Protein AF-A0A7S1WIG9-F1 (afdb_monomer_lite)

Organism: Alexandrium catenella (NCBI:txid2925)

Radius of gyration: 29.6 Å; chains: 1; bounding box: 28×65×87 Å

Structure (mmCIF, N/CA/C/O backbone):
data_AF-A0A7S1WIG9-F1
#
_entry.id   AF-A0A7S1WIG9-F1
#
loop_
_atom_site.group_PDB
_atom_site.id
_atom_site.type_symbol
_atom_site.label_atom_id
_atom_site.label_alt_id
_atom_site.label_comp_id
_atom_site.label_asym_id
_atom_site.label_entity_id
_atom_site.label_seq_id
_atom_site.pdbx_PDB_ins_code
_atom_site.Cartn_x
_atom_site.Cartn_y
_atom_site.Cartn_z
_atom_site.occupancy
_atom_site.B_iso_or_equiv
_atom_site.auth_seq_id
_atom_site.auth_comp_id
_atom_site.auth_asym_id
_atom_site.auth_atom_id
_atom_site.pdbx_PDB_model_num
ATOM 1 N N . MET A 1 1 ? -8.747 50.884 70.938 1.00 38.44 1 MET A N 1
ATOM 2 C CA . MET A 1 1 ? -7.354 51.081 71.404 1.00 38.44 1 MET A CA 1
ATOM 3 C C . MET A 1 1 ? -6.618 49.778 71.094 1.00 38.44 1 MET A C 1
ATOM 5 O O . MET A 1 1 ? -6.975 48.769 71.672 1.00 38.44 1 MET A O 1
ATOM 9 N N . ARG A 1 2 ? -5.999 49.638 69.913 1.00 43.69 2 ARG A N 1
ATOM 10 C CA . ARG A 1 2 ? -4.549 49.795 69.655 1.00 43.69 2 ARG A CA 1
ATOM 11 C C . ARG A 1 2 ? -3.643 49.144 70.715 1.00 43.69 2 ARG A C 1
ATOM 13 O O . ARG A 1 2 ? -3.430 49.751 71.754 1.00 43.69 2 ARG A O 1
ATOM 20 N N . ALA A 1 3 ? -3.081 47.986 70.370 1.00 38.50 3 ALA A N 1
ATOM 21 C CA . ALA A 1 3 ? -1.651 47.640 70.439 1.00 38.50 3 ALA A CA 1
ATOM 22 C C . ALA A 1 3 ? -1.498 46.283 69.705 1.00 38.50 3 ALA A C 1
ATOM 24 O O . ALA A 1 3 ? -2.158 45.324 70.084 1.00 38.50 3 ALA A O 1
ATOM 25 N N . SER A 1 4 ? -0.941 46.206 68.491 1.00 47.38 4 SER A N 1
ATOM 26 C CA . SER A 1 4 ? 0.490 46.314 68.133 1.00 47.38 4 SER A CA 1
ATOM 27 C C . SER A 1 4 ? 1.293 45.127 68.687 1.00 47.38 4 SER A C 1
ATOM 29 O O . SER A 1 4 ? 1.342 44.960 69.896 1.00 47.38 4 SER A O 1
ATOM 31 N N . SER A 1 5 ? 1.812 44.258 67.801 1.00 46.81 5 SER A N 1
ATOM 32 C CA . SER A 1 5 ? 3.263 44.102 67.507 1.00 46.81 5 SER A CA 1
ATOM 33 C C . SER A 1 5 ? 4.060 43.449 68.649 1.00 46.81 5 SER A C 1
ATOM 35 O O . SER A 1 5 ? 3.964 43.889 69.779 1.00 46.81 5 SER A O 1
ATOM 37 N N . SER A 1 6 ? 4.922 42.447 68.484 1.00 48.50 6 SER A N 1
ATOM 38 C CA . SER A 1 6 ? 5.688 41.935 67.343 1.00 48.50 6 SER A CA 1
ATOM 39 C C . SER A 1 6 ? 6.374 40.617 67.761 1.00 48.50 6 SER A C 1
ATOM 41 O O . SER A 1 6 ? 6.463 40.350 68.952 1.00 48.50 6 SER A O 1
ATOM 43 N N . CYS A 1 7 ? 6.867 39.869 66.759 1.00 42.59 7 CYS A N 1
ATOM 44 C CA . CYS A 1 7 ? 8.117 39.076 66.669 1.00 42.59 7 CYS A CA 1
ATOM 45 C C . CYS A 1 7 ? 8.669 38.397 67.951 1.00 42.59 7 CYS A C 1
ATOM 47 O O . CYS A 1 7 ? 8.817 39.022 68.986 1.00 42.59 7 CYS A O 1
ATOM 49 N N . VAL A 1 8 ? 9.133 37.145 67.934 1.00 48.31 8 VAL A N 1
ATOM 50 C CA . VAL A 1 8 ? 10.335 36.689 67.213 1.00 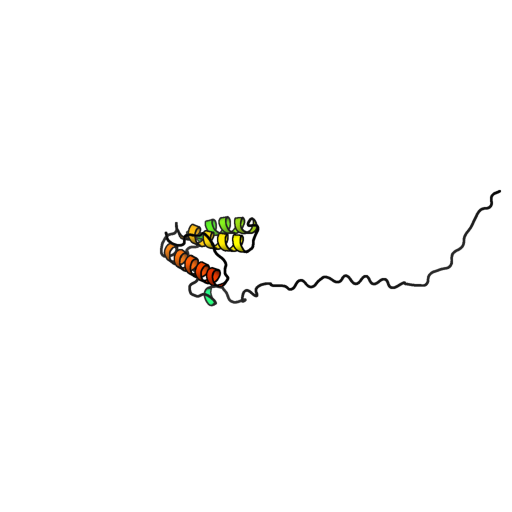48.31 8 VAL A CA 1
ATOM 51 C C . VAL A 1 8 ? 10.318 35.157 67.058 1.00 48.31 8 VAL A C 1
ATOM 53 O O . VAL A 1 8 ? 9.890 34.426 67.943 1.00 48.31 8 VAL A O 1
ATOM 56 N N . ALA A 1 9 ? 10.820 34.740 65.895 1.00 47.28 9 ALA A N 1
ATOM 57 C CA . ALA A 1 9 ? 11.281 33.432 65.436 1.00 47.28 9 ALA A CA 1
ATOM 58 C C . ALA A 1 9 ? 11.422 32.275 66.448 1.00 47.28 9 ALA A C 1
ATOM 60 O O . ALA A 1 9 ? 12.193 32.348 67.402 1.00 47.28 9 ALA A O 1
ATOM 61 N N . ALA A 1 10 ? 10.835 31.132 66.085 1.00 46.00 10 ALA A N 1
ATOM 62 C CA . ALA A 1 10 ? 11.351 29.819 66.448 1.00 46.00 10 ALA A CA 1
ATOM 63 C C . ALA A 1 10 ? 11.725 29.079 65.160 1.00 46.00 10 ALA A C 1
ATOM 65 O O . ALA A 1 10 ? 10.928 28.943 64.231 1.00 46.00 10 ALA A O 1
ATOM 66 N N . ALA A 1 11 ? 12.996 28.703 65.106 1.00 48.06 11 ALA A N 1
ATOM 67 C CA . ALA A 1 11 ? 13.648 28.056 63.994 1.00 48.06 11 ALA A CA 1
ATOM 68 C C . ALA A 1 11 ? 13.037 26.688 63.669 1.00 48.06 11 ALA A C 1
ATOM 70 O O . ALA A 1 11 ? 12.519 25.994 64.539 1.00 48.06 11 ALA A O 1
ATOM 71 N N . ALA A 1 12 ? 13.158 26.357 62.383 1.00 50.75 12 ALA A N 1
ATOM 72 C CA . ALA A 1 12 ? 13.256 25.035 61.785 1.00 50.75 12 ALA A CA 1
ATOM 73 C C . ALA A 1 12 ? 13.069 23.841 62.727 1.00 50.75 12 ALA A C 1
ATOM 75 O O . ALA A 1 12 ? 13.866 23.641 63.633 1.00 50.75 12 ALA A O 1
ATOM 76 N N . LEU A 1 13 ? 12.100 22.993 62.393 1.00 51.38 13 LEU A N 1
ATOM 77 C CA . LEU A 1 13 ? 12.234 21.540 62.295 1.00 51.38 13 LEU A CA 1
ATOM 78 C C . LEU A 1 13 ? 10.847 21.011 61.950 1.00 51.38 13 LEU A C 1
ATOM 80 O O . LEU A 1 13 ? 9.920 21.160 62.733 1.00 51.38 13 LEU A O 1
ATOM 84 N N . LEU A 1 14 ? 10.722 20.451 60.751 1.00 52.34 14 LEU A N 1
ATOM 85 C CA . LEU A 1 14 ? 9.949 19.254 60.410 1.00 52.34 14 LEU A CA 1
ATOM 86 C C . LEU A 1 14 ? 9.724 19.296 58.905 1.00 52.34 14 LEU A C 1
ATOM 88 O O . LEU A 1 14 ? 8.756 19.844 58.382 1.00 52.34 14 LEU A O 1
ATOM 92 N N . TRP A 1 15 ? 10.702 18.716 58.219 1.00 46.81 15 TRP A N 1
ATOM 93 C CA . TRP A 1 15 ? 10.552 18.180 56.882 1.00 46.81 15 TRP A CA 1
ATOM 94 C C . TRP A 1 15 ? 9.361 17.213 56.886 1.00 46.81 15 TRP A C 1
ATOM 96 O O . TRP A 1 15 ? 9.493 16.034 57.206 1.00 46.81 15 TRP A O 1
ATOM 106 N N . GLY A 1 16 ? 8.178 17.738 56.580 1.00 44.69 16 GLY A N 1
ATOM 107 C CA . GLY A 1 16 ? 6.997 16.954 56.262 1.00 44.69 16 GLY A CA 1
ATOM 108 C C . GLY A 1 16 ? 7.165 16.390 54.863 1.00 44.69 16 GLY A C 1
A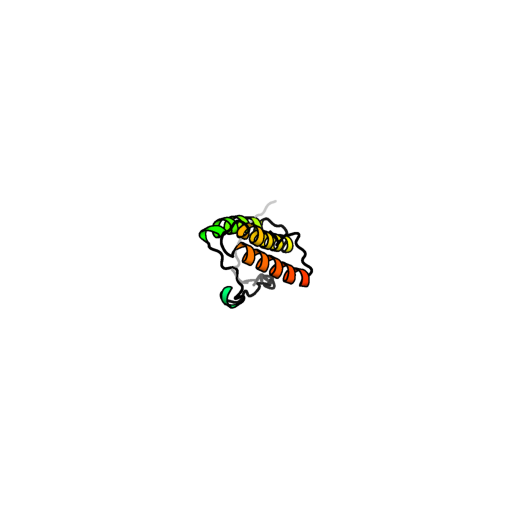TOM 109 O O . GLY A 1 16 ? 6.921 17.078 53.875 1.00 44.69 16 GLY A O 1
ATOM 110 N N . LEU A 1 17 ? 7.635 15.148 54.809 1.00 55.72 17 LEU A N 1
ATOM 111 C CA . LEU A 1 17 ? 7.720 14.302 53.629 1.00 55.72 17 LEU A CA 1
ATOM 112 C C . LEU A 1 17 ? 6.361 14.227 52.913 1.00 55.72 17 LEU A C 1
ATOM 114 O O . LEU A 1 17 ? 5.519 13.396 53.233 1.00 55.72 17 LEU A O 1
ATOM 118 N N . GLY A 1 18 ? 6.154 15.092 51.926 1.00 45.28 18 GLY A N 1
ATOM 119 C CA . GLY A 1 18 ? 5.060 15.003 50.965 1.00 45.28 18 GLY A CA 1
ATOM 120 C C . GLY A 1 18 ? 5.580 14.485 49.632 1.00 45.28 18 GLY A C 1
ATOM 121 O O . GLY A 1 18 ? 5.595 15.223 48.652 1.00 45.28 18 GLY A O 1
ATOM 122 N N . ALA A 1 19 ? 6.064 13.242 49.606 1.00 52.06 19 ALA A N 1
ATOM 123 C CA . ALA A 1 19 ? 6.422 12.550 48.374 1.00 52.06 19 ALA A CA 1
ATOM 124 C C . ALA A 1 19 ? 5.152 12.346 47.530 1.00 52.06 19 ALA A C 1
ATOM 126 O O . ALA A 1 19 ? 4.390 11.407 47.754 1.00 52.06 19 ALA A O 1
ATOM 127 N N . GLN A 1 20 ? 4.893 13.242 46.575 1.00 58.47 20 GLN A N 1
ATOM 128 C CA . GLN A 1 20 ? 3.863 13.011 45.569 1.00 58.47 20 GLN A CA 1
ATOM 129 C C . GLN A 1 20 ? 4.391 11.982 44.572 1.00 58.47 20 GLN A C 1
ATOM 131 O O . GLN A 1 20 ? 5.140 12.293 43.649 1.00 58.47 20 GLN A O 1
ATOM 136 N N . VAL A 1 21 ? 4.024 10.725 44.812 1.00 59.94 21 VAL A N 1
ATOM 137 C CA . VAL A 1 21 ? 4.230 9.606 43.897 1.00 59.94 21 VAL A CA 1
ATOM 138 C C . VAL A 1 21 ? 3.386 9.870 42.649 1.00 59.94 21 VAL A C 1
ATOM 140 O O . VAL A 1 21 ? 2.182 9.625 42.631 1.00 59.94 21 VAL A O 1
ATOM 143 N N . GLN A 1 22 ? 4.006 10.397 41.596 1.00 57.59 22 GLN A N 1
ATOM 144 C CA . GLN A 1 22 ? 3.408 10.422 40.265 1.00 57.59 22 GLN A CA 1
ATOM 145 C C . GLN A 1 22 ? 3.360 8.982 39.742 1.00 57.59 22 GLN A C 1
ATOM 147 O O . GLN A 1 22 ? 4.335 8.464 39.199 1.00 57.59 22 GLN A O 1
ATOM 152 N N . GLN A 1 23 ? 2.219 8.316 39.926 1.00 52.53 23 GLN A N 1
ATOM 153 C CA . GLN A 1 23 ? 1.893 7.082 39.216 1.00 52.53 23 GLN A CA 1
ATOM 154 C C . GLN A 1 23 ? 1.692 7.425 37.738 1.00 52.53 23 GLN A C 1
ATOM 156 O O . GLN A 1 23 ? 0.589 7.728 37.287 1.00 52.53 23 GLN A O 1
ATOM 161 N N . ALA A 1 24 ? 2.785 7.394 36.976 1.00 54.56 24 ALA A N 1
ATOM 162 C CA . ALA A 1 24 ? 2.715 7.265 35.534 1.00 54.56 24 ALA A CA 1
ATOM 163 C C . ALA A 1 24 ? 2.015 5.934 35.244 1.00 54.56 24 ALA A C 1
ATOM 165 O O . ALA A 1 24 ? 2.572 4.860 35.477 1.00 54.56 24 ALA A O 1
ATOM 166 N N . ALA A 1 25 ? 0.759 6.012 34.806 1.00 48.69 25 ALA A N 1
ATOM 167 C CA . ALA A 1 25 ? 0.030 4.869 34.296 1.00 48.69 25 ALA A CA 1
ATOM 168 C C . ALA A 1 25 ? 0.886 4.212 33.208 1.00 48.69 25 ALA A C 1
ATOM 170 O O . ALA A 1 25 ? 1.124 4.800 32.151 1.00 48.69 25 ALA A O 1
ATOM 171 N N . ALA A 1 26 ? 1.382 3.010 33.497 1.00 56.06 26 ALA A N 1
ATOM 172 C CA . ALA A 1 26 ? 2.001 2.150 32.511 1.00 56.06 26 ALA A CA 1
ATOM 173 C C . ALA A 1 26 ? 0.936 1.845 31.454 1.00 56.06 26 ALA A C 1
ATOM 175 O O . ALA A 1 26 ? 0.057 1.009 31.655 1.00 56.06 26 ALA A O 1
ATOM 176 N N . GLN A 1 27 ? 0.971 2.583 30.347 1.00 61.66 27 GLN A N 1
ATOM 177 C CA . GLN A 1 27 ? 0.212 2.225 29.163 1.00 61.66 27 GLN A CA 1
ATOM 178 C C . GLN A 1 27 ? 0.719 0.844 28.727 1.00 61.66 27 GLN A C 1
ATOM 180 O O . GLN A 1 27 ? 1.932 0.697 28.543 1.00 61.66 27 GLN A O 1
ATOM 185 N N . PRO A 1 28 ? -0.144 -0.180 28.582 1.00 46.97 28 PRO A N 1
ATOM 186 C CA . PRO A 1 28 ? 0.272 -1.427 27.968 1.00 46.97 28 PRO A CA 1
ATOM 187 C C . PRO A 1 28 ? 0.690 -1.088 26.542 1.00 46.97 28 PRO A C 1
ATOM 189 O O . PRO A 1 28 ? -0.137 -0.777 25.684 1.00 46.97 28 PRO A O 1
ATOM 192 N N . ALA A 1 29 ? 2.001 -1.072 26.323 1.00 51.75 29 ALA A N 1
ATOM 193 C CA . ALA A 1 29 ? 2.599 -0.893 25.022 1.00 51.75 29 ALA A CA 1
ATOM 194 C C . ALA A 1 29 ? 2.222 -2.107 24.173 1.00 51.75 29 ALA A C 1
ATOM 196 O O . ALA A 1 29 ? 2.968 -3.075 24.069 1.00 51.75 29 ALA A O 1
ATOM 197 N N . LEU A 1 30 ? 1.067 -2.035 23.517 1.00 49.03 30 LEU A N 1
ATOM 198 C CA . LEU A 1 30 ? 0.804 -2.759 22.280 1.00 49.03 30 LEU A CA 1
ATOM 199 C C . LEU A 1 30 ? 1.660 -2.117 21.177 1.00 49.03 30 LEU A C 1
ATOM 201 O O . LEU A 1 30 ? 1.154 -1.628 20.172 1.00 49.03 30 LEU A O 1
ATOM 205 N N . ALA A 1 31 ? 2.973 -2.042 21.398 1.00 46.91 31 ALA A N 1
ATOM 206 C CA . ALA A 1 31 ? 3.916 -1.845 20.325 1.00 46.91 31 ALA A CA 1
ATOM 207 C C . ALA A 1 31 ? 4.000 -3.215 19.649 1.00 46.91 31 ALA A C 1
ATOM 209 O O . ALA A 1 31 ? 4.495 -4.151 20.284 1.00 46.91 31 ALA A O 1
ATOM 210 N N . PRO A 1 32 ? 3.482 -3.392 18.421 1.00 48.72 32 PRO A N 1
ATOM 211 C CA . PRO A 1 32 ? 3.767 -4.609 17.690 1.00 48.72 32 PRO A CA 1
ATOM 212 C C . PRO A 1 32 ? 5.288 -4.708 17.624 1.00 48.72 32 PRO A C 1
ATOM 214 O O . PRO A 1 32 ? 5.955 -3.817 17.093 1.00 48.72 32 PRO A O 1
ATOM 217 N N . THR A 1 33 ? 5.846 -5.755 18.223 1.00 47.56 33 THR A N 1
ATOM 218 C CA . THR A 1 33 ? 7.230 -6.170 18.029 1.00 47.56 33 THR A CA 1
ATOM 219 C C . THR A 1 33 ? 7.358 -6.583 16.569 1.00 47.56 33 THR A C 1
ATOM 221 O O . THR A 1 33 ? 7.335 -7.760 16.224 1.00 47.56 33 THR A O 1
ATOM 224 N N . LEU A 1 34 ? 7.437 -5.590 15.680 1.00 52.69 34 LEU A N 1
ATOM 225 C CA . LEU A 1 34 ? 7.906 -5.774 14.320 1.00 52.69 34 LEU A CA 1
ATOM 226 C C . LEU A 1 34 ? 9.285 -6.411 14.462 1.00 52.69 34 LEU A C 1
ATOM 228 O O . LEU A 1 34 ? 10.218 -5.798 14.984 1.00 52.69 34 LEU A O 1
ATOM 232 N N . SER A 1 35 ? 9.348 -7.697 14.120 1.00 50.78 35 SER A N 1
ATOM 233 C CA . SER A 1 35 ? 10.554 -8.511 14.181 1.00 50.78 35 SER A CA 1
ATOM 234 C C . SER A 1 35 ? 11.728 -7.722 13.604 1.00 50.78 35 SER A C 1
ATOM 236 O O . SER A 1 35 ? 11.614 -7.128 12.537 1.00 50.78 35 SER A O 1
ATOM 238 N N . ARG A 1 36 ? 12.868 -7.713 14.306 1.00 58.50 36 ARG A N 1
ATOM 239 C CA . ARG A 1 36 ? 14.109 -7.045 13.867 1.00 58.50 36 ARG A CA 1
ATOM 240 C C . ARG A 1 36 ? 14.662 -7.591 12.542 1.00 58.50 36 ARG A C 1
ATOM 242 O O . ARG A 1 36 ? 15.637 -7.044 12.034 1.00 58.50 36 ARG A O 1
ATOM 249 N N . GLN A 1 37 ? 14.105 -8.687 12.023 1.00 64.38 37 GLN A N 1
ATOM 250 C CA . GLN A 1 37 ? 14.465 -9.206 10.711 1.00 64.38 37 GLN A CA 1
ATOM 251 C C . GLN A 1 37 ? 13.952 -8.281 9.604 1.00 64.38 37 GLN A C 1
ATOM 253 O O . GLN A 1 37 ? 12.817 -7.807 9.675 1.00 64.38 37 GLN A O 1
ATOM 258 N N . PRO A 1 38 ? 14.769 -8.033 8.569 1.00 61.03 38 PRO A N 1
ATOM 259 C CA . PRO A 1 38 ? 14.332 -7.232 7.444 1.00 61.03 38 PRO A CA 1
ATOM 260 C C . PRO A 1 38 ? 13.180 -7.951 6.721 1.00 61.03 38 PRO A C 1
ATOM 262 O O . PRO A 1 38 ? 13.077 -9.183 6.721 1.00 61.03 38 PRO A O 1
ATOM 265 N N . LEU A 1 39 ? 12.246 -7.158 6.195 1.00 62.00 39 LEU A N 1
ATOM 266 C CA . LEU A 1 39 ? 10.940 -7.620 5.712 1.00 62.00 39 LEU A CA 1
ATOM 267 C C . LEU A 1 39 ? 11.046 -8.681 4.605 1.00 62.00 39 LEU A C 1
ATOM 269 O O . LEU A 1 39 ? 10.213 -9.579 4.555 1.00 62.00 39 LEU A O 1
ATOM 273 N N . ASP A 1 40 ? 12.096 -8.623 3.788 1.00 61.19 40 ASP A N 1
ATOM 274 C CA . ASP A 1 40 ? 12.438 -9.585 2.733 1.00 61.19 40 ASP A CA 1
ATOM 275 C C . ASP A 1 40 ? 12.782 -10.985 3.268 1.00 61.19 40 ASP A C 1
ATOM 277 O O . ASP A 1 40 ? 12.620 -11.978 2.563 1.00 61.19 40 ASP A O 1
ATOM 281 N N . LYS A 1 41 ? 13.234 -11.097 4.523 1.00 66.50 41 LYS A N 1
ATOM 282 C CA . LYS A 1 41 ? 13.492 -12.393 5.172 1.00 66.50 41 LYS A CA 1
ATOM 283 C C . LYS A 1 41 ? 12.238 -13.006 5.773 1.00 66.50 41 LYS A C 1
ATOM 285 O O . LYS A 1 41 ? 12.123 -14.227 5.808 1.00 66.50 41 LYS A O 1
ATOM 290 N N . VAL A 1 42 ? 11.325 -12.166 6.257 1.00 65.81 42 VAL A N 1
ATOM 291 C CA . VAL A 1 42 ? 10.072 -12.610 6.885 1.00 65.81 42 VAL A CA 1
ATOM 292 C C . VAL A 1 42 ? 9.017 -12.920 5.825 1.00 65.81 42 VAL A C 1
ATOM 294 O O . VAL A 1 42 ? 8.272 -13.887 5.963 1.00 65.81 42 VAL A O 1
ATOM 297 N N . TYR A 1 43 ? 8.983 -12.135 4.748 1.00 67.88 43 TYR A N 1
ATOM 298 C CA . TYR A 1 43 ? 8.075 -12.327 3.625 1.00 67.88 43 TYR A CA 1
ATOM 299 C C . TYR A 1 43 ? 8.890 -12.292 2.324 1.00 67.88 43 TYR A C 1
ATOM 301 O O . TYR A 1 43 ? 9.050 -11.228 1.728 1.00 67.88 43 TYR A O 1
ATOM 309 N N . PRO A 1 44 ? 9.431 -13.439 1.876 1.00 62.62 44 PRO A N 1
ATOM 310 C CA . PRO A 1 44 ? 10.261 -13.514 0.669 1.00 62.62 44 PRO A CA 1
ATOM 311 C C . PRO A 1 44 ? 9.500 -13.140 -0.610 1.00 62.62 44 PRO A C 1
ATOM 313 O O . PRO A 1 44 ? 10.115 -12.790 -1.611 1.00 62.62 44 PRO A O 1
ATOM 316 N N . ASP A 1 45 ? 8.167 -13.134 -0.554 1.00 63.12 45 ASP A N 1
ATOM 317 C CA . ASP A 1 45 ? 7.294 -12.640 -1.619 1.00 63.12 45 ASP A CA 1
ATOM 318 C C . ASP A 1 45 ? 7.138 -11.105 -1.606 1.00 63.12 45 ASP A C 1
ATOM 320 O O . ASP A 1 45 ? 6.233 -10.569 -2.254 1.00 63.12 45 ASP A O 1
ATOM 324 N N . PHE A 1 46 ? 7.982 -10.378 -0.854 1.00 66.00 46 PHE A N 1
ATOM 325 C CA . PHE A 1 46 ? 7.949 -8.918 -0.819 1.00 66.00 46 PHE A CA 1
ATOM 326 C C . PHE A 1 46 ? 8.079 -8.353 -2.230 1.00 66.00 46 PHE A C 1
ATOM 328 O O . PHE A 1 46 ? 8.935 -8.739 -3.024 1.00 66.00 46 PHE A O 1
ATOM 335 N N . VAL A 1 47 ? 7.213 -7.395 -2.530 1.00 66.38 47 VAL A N 1
ATOM 336 C CA . VAL A 1 47 ? 7.157 -6.746 -3.833 1.00 66.38 47 VAL A CA 1
ATOM 337 C C . VAL A 1 47 ? 8.460 -5.981 -4.077 1.00 66.38 47 VAL A C 1
ATOM 339 O O . VAL A 1 47 ? 8.697 -4.926 -3.491 1.00 66.38 47 VAL A O 1
ATOM 342 N N . HIS A 1 48 ? 9.319 -6.519 -4.941 1.00 73.69 48 HIS A N 1
ATOM 343 C CA . HIS A 1 48 ? 10.515 -5.839 -5.429 1.00 73.69 48 HIS A CA 1
ATOM 344 C C . HIS A 1 48 ? 10.164 -5.039 -6.685 1.00 73.69 48 HIS A C 1
ATOM 346 O O . HIS A 1 48 ? 10.253 -5.537 -7.805 1.00 73.69 48 HIS A O 1
ATOM 352 N N . CYS A 1 49 ? 9.720 -3.801 -6.478 1.00 82.75 49 CYS A N 1
ATOM 353 C CA . CYS A 1 49 ? 9.546 -2.823 -7.548 1.00 82.75 49 CYS A CA 1
ATOM 354 C C . CYS A 1 49 ? 10.782 -1.936 -7.677 1.00 82.75 49 CYS A C 1
ATOM 356 O O . CYS A 1 49 ? 11.484 -1.699 -6.692 1.00 82.75 49 CYS A O 1
ATOM 358 N N . ASP A 1 50 ? 11.013 -1.402 -8.878 1.00 87.94 50 ASP A N 1
ATOM 359 C CA . ASP A 1 50 ? 12.034 -0.380 -9.088 1.00 87.94 50 ASP A CA 1
ATOM 360 C C . ASP A 1 50 ? 11.688 0.874 -8.251 1.00 87.94 50 ASP A C 1
ATOM 362 O O . ASP A 1 50 ? 10.591 1.443 -8.394 1.00 87.94 50 ASP A O 1
ATOM 366 N N . PRO A 1 51 ? 12.574 1.315 -7.340 1.00 86.06 51 PRO A N 1
ATOM 367 C CA . PRO A 1 51 ? 12.332 2.513 -6.547 1.00 86.06 51 PRO A CA 1
ATOM 368 C C . PRO A 1 51 ? 12.219 3.774 -7.411 1.00 86.06 51 PRO A C 1
ATOM 370 O O . PRO A 1 51 ? 11.474 4.677 -7.031 1.00 86.06 51 PRO A O 1
ATOM 373 N N . ALA A 1 52 ? 12.870 3.837 -8.580 1.00 89.19 52 ALA A N 1
ATOM 374 C CA . ALA A 1 52 ? 12.767 4.987 -9.479 1.00 89.19 52 ALA A CA 1
ATOM 375 C C . ALA A 1 52 ? 11.326 5.219 -9.971 1.00 89.19 52 ALA A C 1
ATOM 377 O O . ALA A 1 52 ? 10.923 6.360 -10.190 1.00 89.19 52 ALA A O 1
ATOM 378 N N . GLU A 1 53 ? 10.532 4.151 -10.087 1.00 88.50 53 GLU A N 1
ATOM 379 C CA . GLU A 1 53 ? 9.135 4.221 -10.526 1.00 88.50 53 GLU A CA 1
ATOM 380 C C . GLU A 1 53 ? 8.162 4.405 -9.352 1.00 88.50 53 GLU A C 1
ATOM 382 O O . GLU A 1 53 ? 7.147 5.091 -9.476 1.00 88.50 53 GLU A O 1
ATOM 387 N N . THR A 1 54 ? 8.463 3.822 -8.188 1.00 91.06 54 THR A N 1
ATOM 388 C CA . THR A 1 54 ? 7.479 3.694 -7.099 1.00 91.06 54 THR A CA 1
ATOM 389 C C . THR A 1 54 ? 7.720 4.599 -5.895 1.00 91.06 54 THR A C 1
ATOM 391 O O . THR A 1 54 ? 6.753 5.016 -5.247 1.00 91.06 54 THR A O 1
ATOM 394 N N . GLN A 1 55 ? 8.971 4.957 -5.586 1.00 92.44 55 GLN A N 1
ATOM 395 C CA . GLN A 1 55 ? 9.334 5.618 -4.326 1.00 92.44 55 GLN A CA 1
ATOM 396 C C . GLN A 1 55 ? 8.595 6.944 -4.132 1.00 92.44 55 GLN A C 1
ATOM 398 O O . GLN A 1 55 ? 8.060 7.208 -3.055 1.00 92.44 55 GLN A O 1
ATOM 403 N N . GLY A 1 56 ? 8.517 7.768 -5.181 1.00 93.75 56 GLY A N 1
ATOM 404 C CA . GLY A 1 56 ? 7.827 9.055 -5.119 1.00 93.75 56 GLY A CA 1
ATOM 405 C C . GLY A 1 56 ? 6.322 8.913 -4.877 1.00 93.75 56 GLY A C 1
ATOM 406 O O . GLY A 1 56 ? 5.745 9.697 -4.123 1.00 93.75 56 GLY A O 1
ATOM 407 N N . CYS A 1 57 ? 5.682 7.907 -5.481 1.00 94.69 57 CYS A N 1
ATOM 408 C CA . CYS A 1 57 ? 4.265 7.633 -5.251 1.00 94.69 57 CYS A CA 1
ATOM 409 C C . CYS A 1 57 ? 4.023 7.161 -3.816 1.00 94.69 57 CYS A C 1
ATOM 411 O O . CYS A 1 57 ? 3.191 7.742 -3.117 1.00 94.69 57 CYS A O 1
ATOM 413 N N . PHE A 1 58 ? 4.796 6.173 -3.351 1.00 94.12 58 PHE A N 1
ATOM 414 C CA . PHE A 1 58 ? 4.663 5.657 -1.992 1.00 94.12 58 PHE A CA 1
ATOM 415 C C . PHE A 1 58 ? 4.909 6.738 -0.946 1.00 94.12 58 PHE A C 1
ATOM 417 O O . PHE A 1 58 ? 4.102 6.855 -0.034 1.00 94.12 58 PHE A O 1
ATOM 424 N N . ALA A 1 59 ? 5.942 7.571 -1.099 1.00 94.25 59 ALA A N 1
ATOM 425 C CA . ALA A 1 59 ? 6.231 8.654 -0.160 1.00 94.25 59 ALA A CA 1
ATOM 426 C C . ALA A 1 59 ? 5.063 9.646 -0.021 1.00 94.25 59 ALA A C 1
ATOM 428 O O . ALA A 1 59 ? 4.700 10.030 1.089 1.00 94.25 59 ALA A O 1
ATOM 429 N N . ARG A 1 60 ? 4.431 10.034 -1.138 1.00 94.62 60 ARG A N 1
ATOM 430 C CA . ARG A 1 60 ? 3.250 10.913 -1.105 1.00 94.62 60 ARG A CA 1
ATOM 431 C C . ARG A 1 60 ? 2.041 10.218 -0.491 1.00 94.62 60 ARG A C 1
ATOM 433 O O . ARG A 1 60 ? 1.315 10.824 0.289 1.00 94.62 60 ARG A O 1
ATOM 440 N N . CYS A 1 61 ? 1.823 8.953 -0.835 1.00 94.75 61 CYS A N 1
ATOM 441 C CA . CYS A 1 61 ? 0.666 8.220 -0.347 1.00 94.75 61 CYS A CA 1
ATOM 442 C C . CYS A 1 61 ? 0.763 7.958 1.163 1.00 94.75 61 CYS A C 1
ATOM 444 O O . CYS A 1 61 ? -0.187 8.229 1.895 1.00 94.75 61 CYS A O 1
ATOM 446 N N . THR A 1 62 ? 1.928 7.533 1.660 1.00 92.56 62 THR A N 1
ATOM 447 C CA . THR A 1 62 ? 2.145 7.282 3.092 1.00 92.56 62 THR A CA 1
ATOM 448 C C . THR A 1 62 ? 2.076 8.554 3.928 1.00 92.56 62 THR A C 1
ATOM 450 O O . THR A 1 62 ? 1.592 8.493 5.056 1.00 92.56 62 THR A O 1
ATOM 453 N N . ALA A 1 63 ? 2.451 9.714 3.378 1.00 95.19 63 ALA A N 1
ATOM 454 C CA . ALA A 1 63 ? 2.286 11.002 4.053 1.00 95.19 63 ALA A CA 1
ATOM 455 C C . ALA A 1 63 ? 0.815 11.332 4.383 1.00 95.19 63 ALA A C 1
ATOM 457 O O . ALA A 1 63 ? 0.560 11.999 5.380 1.00 95.19 63 ALA A O 1
ATOM 458 N N . SER A 1 64 ? -0.146 10.817 3.605 1.00 91.06 64 SER A N 1
ATOM 459 C CA . SER A 1 64 ? -1.591 11.015 3.834 1.00 91.06 64 SER A CA 1
ATOM 460 C C . SER A 1 64 ? -2.227 9.995 4.793 1.00 91.06 64 SER A C 1
ATOM 462 O O . SER A 1 64 ? -3.373 10.139 5.220 1.00 91.06 64 SER A O 1
ATOM 464 N N . VAL A 1 65 ? -1.502 8.936 5.162 1.00 91.69 65 VAL A N 1
ATOM 465 C CA . VAL A 1 65 ? -2.024 7.873 6.038 1.00 91.69 65 VAL A CA 1
ATOM 466 C C . VAL A 1 65 ? -2.310 8.376 7.459 1.00 91.69 65 VAL A C 1
ATOM 468 O O . VAL A 1 65 ? -3.371 8.035 7.985 1.00 91.69 65 VAL A O 1
ATOM 471 N N . PRO A 1 66 ? -1.459 9.205 8.099 1.00 94.19 66 PRO A N 1
ATOM 472 C CA . PRO A 1 66 ? -1.747 9.758 9.423 1.00 94.19 66 PRO A CA 1
ATOM 473 C C . PRO A 1 66 ? -3.046 10.571 9.500 1.00 94.19 66 PRO A C 1
ATOM 475 O O . PRO A 1 66 ? -3.649 10.634 10.571 1.00 94.19 66 PRO A O 1
ATOM 478 N N . GLU A 1 67 ? -3.508 11.136 8.380 1.00 94.62 67 GLU A N 1
ATOM 479 C CA . GLU A 1 67 ? -4.745 11.929 8.298 1.00 94.62 67 GLU A CA 1
ATOM 480 C C . GLU A 1 67 ? -6.010 11.079 8.511 1.00 94.62 67 GLU A C 1
ATOM 482 O O . GLU A 1 67 ? -7.086 11.597 8.819 1.00 94.62 67 GLU A O 1
ATOM 487 N N . GLN A 1 68 ? -5.899 9.753 8.394 1.00 95.62 68 GLN A N 1
ATOM 488 C CA . GLN A 1 68 ? -7.016 8.844 8.607 1.00 95.62 68 GLN A CA 1
ATOM 489 C C . GLN A 1 68 ? -7.354 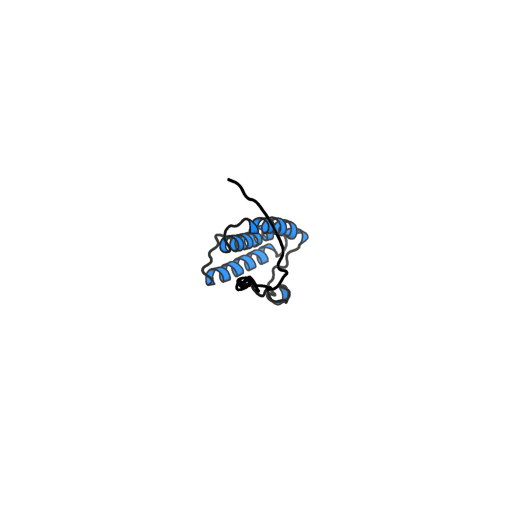8.712 10.101 1.00 95.62 68 GLN A C 1
ATOM 491 O O . GLN A 1 68 ? -6.497 8.422 10.946 1.00 95.62 68 GLN A O 1
ATOM 496 N N . LYS A 1 69 ? -8.646 8.873 10.419 1.00 93.56 69 LYS A N 1
ATOM 497 C CA . LYS A 1 69 ? -9.173 8.951 11.796 1.00 93.56 69 LYS A CA 1
ATOM 498 C C . LYS A 1 69 ? -9.109 7.637 12.576 1.00 93.56 69 LYS A C 1
ATOM 500 O O . LYS A 1 69 ? -9.100 7.660 13.801 1.00 93.56 69 LYS A O 1
ATOM 505 N N . THR A 1 70 ? -9.096 6.495 11.891 1.00 94.12 70 THR A N 1
ATOM 506 C CA . THR A 1 70 ? -9.153 5.170 12.527 1.00 94.12 70 THR A CA 1
ATOM 507 C C . THR A 1 70 ? -8.016 4.279 12.045 1.00 94.12 70 THR A C 1
ATOM 509 O O . THR A 1 70 ? -7.549 4.412 10.914 1.00 94.12 70 THR A O 1
ATOM 512 N N . ALA A 1 71 ? -7.586 3.332 12.885 1.00 90.88 71 ALA A N 1
ATOM 513 C CA . ALA A 1 71 ? -6.571 2.344 12.510 1.00 90.88 71 ALA A CA 1
ATOM 514 C C . ALA A 1 71 ? -6.990 1.547 11.263 1.00 90.88 71 ALA A C 1
ATOM 516 O O . ALA A 1 71 ? -6.197 1.373 10.341 1.00 90.88 71 ALA A O 1
ATOM 517 N N . ARG A 1 72 ? -8.272 1.169 11.185 1.00 91.38 72 ARG A N 1
ATOM 518 C CA . ARG A 1 72 ? -8.865 0.540 10.001 1.00 91.38 72 ARG A CA 1
ATOM 519 C C . ARG A 1 72 ? -8.695 1.398 8.746 1.00 91.38 72 ARG A C 1
ATOM 521 O O . ARG A 1 72 ? -8.225 0.893 7.733 1.00 91.38 72 ARG A O 1
ATOM 528 N N . ALA A 1 73 ? -9.032 2.686 8.808 1.00 92.25 73 ALA A N 1
ATOM 529 C CA . ALA A 1 73 ? -8.893 3.582 7.661 1.00 92.25 73 ALA A CA 1
ATOM 530 C C . ALA A 1 73 ? -7.425 3.755 7.235 1.00 92.25 73 ALA A C 1
ATOM 532 O O . ALA A 1 73 ? -7.139 3.762 6.041 1.00 92.25 73 ALA A O 1
ATOM 533 N N . ARG A 1 74 ? -6.483 3.806 8.189 1.00 93.69 74 ARG A N 1
ATOM 534 C CA . ARG A 1 74 ? -5.036 3.844 7.901 1.00 93.69 74 ARG A CA 1
ATOM 535 C C . ARG A 1 74 ? -4.574 2.611 7.138 1.00 93.69 74 ARG A C 1
ATOM 537 O O . ARG A 1 74 ? -3.896 2.737 6.124 1.00 93.69 74 ARG A O 1
ATOM 544 N N . ILE A 1 75 ? -4.971 1.431 7.607 1.00 93.31 75 ILE A N 1
ATOM 545 C CA . ILE A 1 75 ? -4.626 0.161 6.968 1.00 93.31 75 ILE A CA 1
ATOM 546 C C . ILE A 1 75 ? -5.227 0.094 5.560 1.00 93.31 75 ILE A C 1
ATOM 548 O O . ILE A 1 75 ? -4.504 -0.179 4.607 1.00 93.31 75 ILE A O 1
ATOM 552 N N . CYS A 1 76 ? -6.514 0.416 5.395 1.00 94.94 76 CYS A N 1
ATOM 553 C CA . CYS A 1 76 ? -7.142 0.425 4.072 1.00 94.94 76 CYS A CA 1
ATOM 554 C C . CYS A 1 76 ? -6.484 1.436 3.120 1.00 94.94 76 CYS A C 1
ATOM 556 O O . CYS A 1 76 ? -6.314 1.142 1.937 1.00 94.94 76 CYS A O 1
ATOM 558 N N . MET A 1 77 ? -6.062 2.598 3.630 1.00 95.56 77 MET A N 1
ATOM 559 C CA . MET A 1 77 ? -5.319 3.584 2.847 1.00 95.56 77 MET A CA 1
ATOM 560 C C . MET A 1 77 ? -3.957 3.041 2.402 1.00 95.56 77 M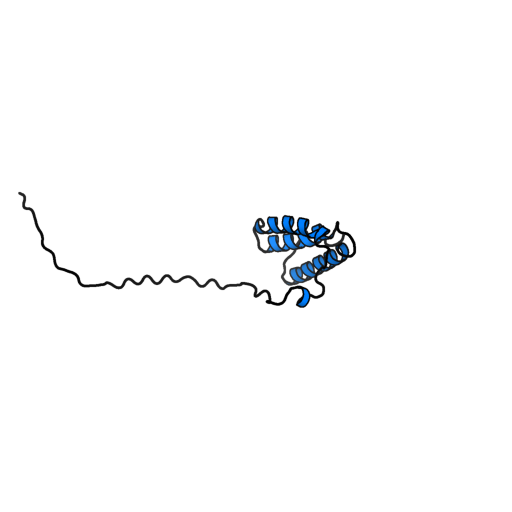ET A C 1
ATOM 562 O O . MET A 1 77 ? -3.604 3.182 1.236 1.00 95.56 77 MET A O 1
ATOM 566 N N . MET A 1 78 ? -3.227 2.344 3.278 1.00 94.62 78 MET A N 1
ATOM 567 C CA . MET A 1 78 ? -1.966 1.682 2.916 1.00 94.62 78 MET A CA 1
ATOM 568 C C . MET A 1 78 ? -2.149 0.630 1.816 1.00 94.62 78 MET A C 1
ATOM 570 O O . MET A 1 78 ? -1.358 0.588 0.876 1.00 94.62 78 MET A O 1
ATOM 574 N N . VAL A 1 79 ? -3.202 -0.192 1.888 1.00 94.38 79 VAL A N 1
ATOM 575 C CA . VAL A 1 79 ? -3.501 -1.186 0.838 1.00 94.38 79 VAL A CA 1
ATOM 576 C C . VAL A 1 79 ? -3.799 -0.496 -0.493 1.00 94.38 79 VAL A C 1
ATOM 578 O O . VAL A 1 79 ? -3.279 -0.901 -1.534 1.00 94.38 79 VAL A O 1
ATOM 581 N N . ARG A 1 80 ? -4.563 0.602 -0.461 1.00 94.94 80 ARG A N 1
ATOM 582 C CA . ARG A 1 80 ? -4.813 1.427 -1.647 1.00 94.94 80 ARG A CA 1
ATOM 583 C C . ARG A 1 80 ? -3.522 2.015 -2.216 1.00 94.94 80 ARG A C 1
ATOM 585 O O . ARG A 1 80 ? -3.353 1.989 -3.430 1.00 94.94 80 ARG A O 1
ATOM 592 N N . CYS A 1 81 ? -2.600 2.482 -1.368 1.00 94.25 81 CYS A N 1
ATOM 593 C CA . CYS A 1 81 ? -1.289 2.963 -1.809 1.00 94.25 81 CYS A CA 1
ATOM 594 C C . CYS A 1 81 ? -0.537 1.896 -2.606 1.00 94.25 81 CYS A C 1
ATOM 596 O O . CYS A 1 81 ? 0.013 2.204 -3.657 1.00 94.25 81 CYS A O 1
ATOM 598 N N . ILE A 1 82 ? -0.539 0.645 -2.134 1.00 92.50 82 ILE A N 1
ATOM 599 C CA . ILE A 1 82 ? 0.135 -0.462 -2.822 1.00 92.50 82 ILE A CA 1
ATOM 600 C C . ILE A 1 82 ? -0.469 -0.672 -4.211 1.00 92.50 82 ILE A C 1
ATOM 602 O O . ILE A 1 82 ? 0.270 -0.616 -5.190 1.00 92.50 82 ILE A O 1
ATOM 606 N N . SER A 1 83 ? -1.791 -0.841 -4.309 1.00 93.12 83 SER A N 1
ATOM 607 C CA . SER A 1 83 ? -2.475 -1.036 -5.599 1.00 93.12 83 SER A CA 1
ATOM 608 C C . SER A 1 83 ? -2.218 0.139 -6.556 1.00 93.12 83 SER A C 1
ATOM 610 O O . SER A 1 83 ? -1.724 -0.048 -7.665 1.00 93.12 83 SER A O 1
ATOM 612 N N . SER A 1 84 ? -2.429 1.379 -6.103 1.00 93.56 84 SER A N 1
ATOM 613 C CA . SER A 1 84 ? -2.304 2.567 -6.960 1.00 93.56 84 SER A CA 1
ATOM 614 C C . SER A 1 84 ? -0.865 2.900 -7.371 1.00 93.56 84 SER A C 1
ATOM 616 O O . SER A 1 84 ? -0.660 3.382 -8.480 1.00 93.56 84 SER A O 1
ATOM 618 N N . CYS A 1 85 ? 0.135 2.671 -6.512 1.00 93.50 85 CYS A N 1
ATOM 619 C CA . CYS A 1 85 ? 1.528 3.014 -6.823 1.00 93.50 85 CYS A CA 1
ATOM 620 C C . CYS A 1 85 ? 2.264 1.947 -7.636 1.00 93.50 85 CYS A C 1
ATOM 622 O O . CYS A 1 85 ? 3.278 2.262 -8.250 1.00 93.50 85 CYS A O 1
ATOM 624 N N . THR A 1 86 ? 1.780 0.705 -7.643 1.00 92.88 86 THR A N 1
ATOM 625 C CA . THR A 1 86 ? 2.378 -0.392 -8.426 1.00 92.88 86 THR A CA 1
ATOM 626 C C . THR A 1 86 ? 1.719 -0.554 -9.790 1.00 92.88 86 THR A C 1
ATOM 628 O O . THR A 1 86 ? 2.374 -0.940 -10.749 1.00 92.88 86 THR A O 1
ATOM 631 N N . ALA A 1 87 ? 0.452 -0.181 -9.916 1.00 92.81 87 ALA A N 1
ATOM 632 C CA . ALA A 1 87 ? -0.299 -0.200 -11.160 1.00 92.81 87 ALA A CA 1
ATOM 633 C C . ALA A 1 87 ? 0.368 0.454 -12.387 1.00 92.81 87 ALA A C 1
ATOM 635 O O . ALA A 1 87 ? 0.457 -0.205 -13.421 1.00 92.81 87 ALA A O 1
ATOM 636 N N . PRO A 1 88 ? 0.855 1.710 -12.323 1.00 90.06 88 PRO A N 1
ATOM 637 C CA . PRO A 1 88 ? 1.376 2.406 -13.503 1.00 90.06 88 PRO A CA 1
ATOM 638 C C . PRO A 1 88 ? 2.831 2.042 -13.841 1.00 90.06 88 PRO A C 1
ATOM 640 O O . PRO A 1 88 ? 3.442 2.689 -14.688 1.00 90.06 88 PRO A O 1
ATOM 643 N N . THR A 1 89 ? 3.420 1.076 -13.137 1.00 89.00 89 THR A N 1
ATOM 644 C CA . THR A 1 89 ? 4.850 0.756 -13.238 1.00 89.00 89 THR A CA 1
ATOM 645 C C . THR A 1 89 ? 5.145 -0.207 -14.377 1.00 89.00 89 THR A C 1
ATOM 647 O O . THR A 1 89 ? 4.253 -0.853 -14.934 1.00 89.00 89 THR A O 1
ATOM 650 N N . SER A 1 90 ? 6.423 -0.330 -14.722 1.00 84.44 90 SER A N 1
ATOM 651 C CA . SER A 1 90 ? 6.866 -1.303 -15.706 1.00 84.44 90 SER A CA 1
ATOM 652 C C . SER A 1 90 ? 7.235 -2.639 -15.046 1.00 84.44 90 SER A C 1
ATOM 654 O O . SER A 1 90 ? 7.453 -2.744 -13.842 1.00 84.44 90 SER A O 1
ATOM 656 N N . ARG A 1 91 ? 7.291 -3.699 -15.864 1.00 81.69 91 ARG A N 1
ATOM 657 C CA . ARG A 1 91 ? 7.931 -4.996 -15.560 1.00 81.69 91 ARG A CA 1
ATOM 658 C C . ARG A 1 91 ? 7.597 -5.613 -14.194 1.00 81.69 91 ARG A C 1
ATOM 660 O O . ARG A 1 91 ? 8.317 -5.445 -13.218 1.00 81.69 91 ARG A O 1
ATOM 667 N N . GLY A 1 92 ? 6.572 -6.466 -14.155 1.00 83.00 92 GLY A N 1
ATOM 668 C CA . GLY A 1 92 ? 6.326 -7.398 -13.042 1.00 83.00 92 GLY A CA 1
ATOM 669 C C . GLY A 1 92 ? 5.834 -6.761 -11.735 1.00 83.00 92 GLY A C 1
ATOM 670 O O . GLY A 1 92 ? 5.115 -7.424 -10.988 1.00 83.00 92 GLY A O 1
ATOM 671 N N . CYS A 1 93 ? 6.136 -5.483 -11.495 1.00 89.56 93 CYS A N 1
ATOM 672 C CA . CYS A 1 93 ? 5.672 -4.715 -10.348 1.00 89.56 93 CYS A CA 1
ATOM 673 C C . CYS A 1 93 ? 4.137 -4.577 -10.284 1.00 89.56 93 CYS A C 1
ATOM 675 O O . CYS A 1 93 ? 3.610 -4.790 -9.191 1.00 89.56 93 CYS A O 1
ATOM 677 N N . PRO A 1 94 ? 3.382 -4.382 -11.392 1.00 92.06 94 PRO A N 1
ATOM 678 C CA . PRO A 1 94 ? 1.917 -4.381 -11.324 1.00 92.06 94 PRO A CA 1
ATOM 679 C C . PRO A 1 94 ? 1.366 -5.713 -10.798 1.00 92.06 94 PRO A C 1
ATOM 681 O O . PRO A 1 94 ? 0.602 -5.748 -9.837 1.00 92.06 94 PRO A O 1
ATOM 684 N N . ALA A 1 95 ? 1.848 -6.836 -11.342 1.00 90.44 95 ALA A N 1
ATOM 685 C CA . ALA A 1 95 ? 1.426 -8.166 -10.906 1.00 90.44 95 ALA A CA 1
ATOM 686 C C . ALA A 1 95 ? 1.831 -8.463 -9.450 1.00 90.44 95 ALA A C 1
ATOM 688 O O . ALA A 1 95 ? 1.084 -9.105 -8.713 1.00 90.44 95 ALA A O 1
ATOM 689 N N . ALA A 1 96 ? 3.015 -8.017 -9.024 1.00 88.94 96 ALA A N 1
ATOM 690 C CA . ALA A 1 96 ? 3.461 -8.149 -7.640 1.00 88.94 96 ALA A CA 1
ATOM 691 C C . ALA A 1 96 ? 2.600 -7.305 -6.683 1.00 88.94 96 ALA A C 1
ATOM 693 O O . ALA A 1 96 ? 2.195 -7.796 -5.630 1.00 88.94 96 ALA A O 1
ATOM 694 N N . GLY A 1 97 ? 2.252 -6.082 -7.083 1.00 90.44 97 GLY A N 1
ATOM 695 C CA . GLY A 1 97 ? 1.338 -5.200 -6.367 1.00 90.44 97 GLY A CA 1
ATOM 696 C C . GLY A 1 97 ? -0.057 -5.790 -6.189 1.00 90.44 97 GLY A C 1
ATOM 697 O O . GLY A 1 97 ? -0.564 -5.807 -5.067 1.00 90.44 97 GLY A O 1
ATOM 698 N N . THR A 1 98 ? -0.639 -6.357 -7.252 1.00 92.00 98 THR A N 1
ATOM 699 C CA . THR A 1 98 ? -1.914 -7.092 -7.187 1.00 92.00 98 THR A CA 1
ATOM 700 C C . THR A 1 98 ? -1.843 -8.240 -6.183 1.00 92.00 98 THR A C 1
ATOM 702 O O . THR A 1 98 ? -2.670 -8.301 -5.273 1.00 92.00 98 THR A O 1
ATOM 705 N N . ARG A 1 99 ? -0.813 -9.099 -6.262 1.00 90.75 99 ARG A N 1
ATOM 706 C CA . ARG A 1 99 ? -0.647 -10.223 -5.319 1.00 90.75 99 ARG A CA 1
ATOM 707 C C . ARG A 1 99 ? -0.538 -9.755 -3.868 1.00 90.75 99 ARG A C 1
ATOM 709 O O . ARG A 1 99 ? -1.179 -10.334 -2.991 1.00 90.75 99 ARG A O 1
ATOM 716 N N . ALA A 1 100 ? 0.239 -8.703 -3.610 1.00 89.94 100 ALA A N 1
ATOM 717 C CA . ALA A 1 100 ? 0.380 -8.144 -2.268 1.00 89.94 100 ALA A CA 1
ATOM 718 C C . ALA A 1 100 ? -0.933 -7.540 -1.757 1.00 89.94 100 ALA A C 1
ATOM 720 O O . ALA A 1 100 ? -1.320 -7.797 -0.618 1.00 89.94 100 ALA A O 1
ATOM 721 N N . CYS A 1 101 ? -1.648 -6.791 -2.600 1.00 92.44 101 CYS A N 1
ATOM 722 C CA . CYS A 1 101 ? -2.960 -6.236 -2.277 1.00 92.44 101 CYS A CA 1
ATOM 723 C C . CYS A 1 101 ? -3.944 -7.348 -1.873 1.00 92.44 101 CYS A C 1
ATOM 725 O O . CYS A 1 101 ? -4.521 -7.298 -0.786 1.00 92.44 101 CYS A O 1
ATOM 727 N N . GLU A 1 102 ? -4.058 -8.408 -2.675 1.00 93.31 102 GLU A N 1
ATOM 728 C CA . GLU A 1 102 ? -4.929 -9.555 -2.392 1.00 93.31 102 GLU A CA 1
ATOM 729 C C . GLU A 1 102 ? -4.521 -10.317 -1.128 1.00 93.31 102 GLU A C 1
ATOM 731 O O . GLU A 1 102 ? -5.369 -10.785 -0.365 1.00 93.31 102 GLU A O 1
ATOM 736 N N . GLN A 1 103 ? -3.219 -10.485 -0.888 1.00 90.69 103 GLN A N 1
ATOM 737 C CA . GLN A 1 103 ? -2.729 -11.158 0.311 1.00 90.69 103 GLN A CA 1
ATOM 738 C C . GLN A 1 103 ? -3.049 -10.355 1.572 1.00 90.69 103 GLN A C 1
ATOM 740 O O . GLN A 1 103 ? -3.526 -10.936 2.547 1.00 90.69 103 GLN A O 1
ATOM 745 N N . ILE A 1 104 ? -2.865 -9.032 1.543 1.00 90.44 104 ILE A N 1
ATOM 746 C CA . ILE A 1 104 ? -3.220 -8.173 2.675 1.00 90.44 104 ILE A CA 1
ATOM 747 C C . ILE A 1 104 ? -4.734 -8.198 2.899 1.00 90.44 104 ILE A C 1
ATOM 749 O O . ILE A 1 104 ? -5.159 -8.424 4.029 1.00 90.44 104 ILE A O 1
ATOM 753 N N . LEU A 1 105 ? -5.558 -8.057 1.852 1.00 91.62 105 LEU A N 1
ATOM 754 C CA . LEU A 1 105 ? -7.018 -8.138 1.990 1.00 91.62 105 LEU A CA 1
ATOM 755 C C . LEU A 1 105 ? -7.476 -9.484 2.572 1.00 91.62 105 LEU A C 1
ATOM 757 O O . LEU A 1 105 ? -8.371 -9.504 3.414 1.00 91.62 105 LEU A O 1
ATOM 761 N N . ARG A 1 106 ? -6.835 -10.599 2.196 1.00 91.69 106 ARG A N 1
ATOM 762 C CA . ARG A 1 106 ? -7.117 -11.922 2.781 1.00 91.69 106 ARG A CA 1
ATOM 763 C C . ARG A 1 106 ? -6.793 -11.998 4.270 1.00 91.69 106 ARG A C 1
ATOM 765 O O . ARG A 1 106 ? -7.520 -12.662 5.001 1.00 91.69 106 ARG A O 1
ATOM 772 N N . VAL A 1 107 ? -5.712 -11.363 4.721 1.00 90.44 107 VAL A N 1
ATOM 773 C CA . VAL A 1 107 ? -5.377 -11.298 6.152 1.00 90.44 107 VAL A CA 1
ATOM 774 C C . VAL A 1 107 ? -6.377 -10.409 6.886 1.00 90.44 107 VAL A C 1
ATOM 776 O O . VAL A 1 107 ? -6.920 -10.829 7.899 1.00 90.44 107 VAL A O 1
ATOM 779 N N . LEU A 1 108 ? -6.693 -9.231 6.345 1.00 89.75 108 LEU A N 1
ATOM 780 C CA . LEU A 1 108 ? -7.653 -8.307 6.955 1.00 89.75 108 LEU A CA 1
ATOM 781 C C . LEU A 1 108 ? -9.053 -8.912 7.081 1.00 89.75 108 LEU A C 1
ATOM 783 O O . LEU A 1 108 ? -9.695 -8.734 8.111 1.00 89.75 108 LEU A O 1
ATOM 787 N N . ALA A 1 109 ? -9.489 -9.689 6.089 1.00 91.88 109 ALA A N 1
ATOM 788 C CA . ALA A 1 109 ? -10.763 -10.397 6.141 1.00 91.88 109 ALA A CA 1
ATOM 789 C C . ALA A 1 109 ? -10.836 -11.427 7.283 1.00 91.88 109 ALA A C 1
ATOM 791 O O . ALA A 1 109 ? -11.916 -11.644 7.820 1.00 91.88 109 ALA A O 1
ATOM 792 N N . LYS A 1 110 ? -9.711 -12.042 7.681 1.00 92.56 110 LYS A N 1
ATOM 793 C CA . LYS A 1 110 ? -9.664 -12.956 8.840 1.00 92.56 110 LYS A CA 1
ATOM 794 C C . LYS A 1 110 ? -9.781 -12.226 10.179 1.00 92.56 110 LYS A C 1
ATOM 796 O O . LYS A 1 110 ? -10.176 -12.839 11.159 1.00 92.56 110 LYS A O 1
ATOM 801 N N . GLU A 1 111 ? -9.447 -10.940 10.197 1.00 90.81 111 GLU A N 1
ATOM 802 C CA . GLU A 1 111 ? -9.511 -10.054 11.364 1.00 90.81 111 GLU A CA 1
ATOM 803 C C . GLU A 1 111 ? -10.792 -9.188 11.359 1.00 90.81 111 GLU A C 1
ATOM 805 O O . GLU A 1 111 ? -10.842 -8.148 12.015 1.00 90.81 111 GLU A O 1
ATOM 810 N N . ASP A 1 112 ? -11.810 -9.555 10.565 1.00 92.81 112 ASP A N 1
ATOM 811 C CA . ASP A 1 112 ? -13.062 -8.800 10.359 1.00 92.81 112 ASP A CA 1
ATOM 812 C C . ASP A 1 112 ? -12.870 -7.338 9.886 1.00 92.81 112 ASP A C 1
ATOM 814 O O . ASP A 1 112 ? -13.742 -6.470 10.021 1.00 92.81 112 ASP A O 1
ATOM 818 N N . VAL A 1 113 ? -11.729 -7.040 9.258 1.00 92.50 113 VAL A N 1
ATOM 819 C CA . VAL A 1 113 ? -11.431 -5.735 8.664 1.00 92.50 113 VA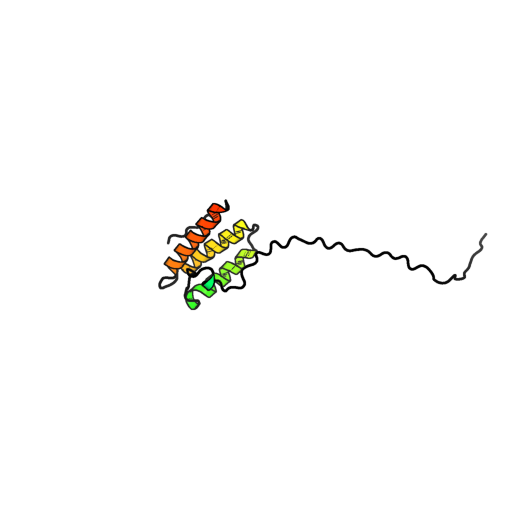L A CA 1
ATOM 820 C C . VAL A 1 113 ? -11.720 -5.765 7.165 1.00 92.50 113 VAL A C 1
ATOM 822 O O . VAL A 1 113 ? -11.003 -6.378 6.380 1.00 92.50 113 VAL A O 1
ATOM 825 N N . THR A 1 114 ? -12.744 -5.027 6.734 1.00 93.19 114 THR A N 1
ATOM 826 C CA . THR A 1 114 ? -13.069 -4.862 5.308 1.00 93.19 114 THR A CA 1
ATOM 827 C C . THR A 1 114 ? -12.585 -3.519 4.758 1.00 93.19 114 THR A C 1
ATOM 829 O O . THR A 1 114 ? -12.812 -2.460 5.356 1.00 93.19 114 THR A O 1
ATOM 832 N N . CYS A 1 115 ? -11.935 -3.554 3.594 1.00 93.69 115 CYS A N 1
ATOM 833 C CA . CYS A 1 115 ? -11.484 -2.383 2.844 1.00 93.69 115 CYS A CA 1
ATOM 834 C C . CYS A 1 115 ? -12.112 -2.400 1.445 1.00 93.69 115 CYS A C 1
ATOM 836 O O . CYS A 1 115 ? -12.077 -3.427 0.775 1.00 93.69 115 CYS A O 1
ATOM 838 N N . ALA A 1 116 ? -12.657 -1.269 0.992 1.00 91.69 116 ALA A N 1
ATOM 839 C CA . ALA A 1 116 ? -13.148 -1.108 -0.378 1.00 91.69 116 ALA A CA 1
ATOM 840 C C . ALA A 1 116 ? -11.980 -0.716 -1.301 1.00 91.69 116 ALA A C 1
ATOM 842 O O . ALA A 1 116 ? -11.789 0.461 -1.605 1.00 91.69 116 ALA A O 1
ATOM 843 N N . VAL A 1 117 ? -11.140 -1.692 -1.656 1.00 92.25 117 VAL A N 1
ATOM 844 C CA . VAL A 1 117 ? -9.974 -1.507 -2.533 1.00 92.25 117 VAL A CA 1
ATOM 845 C C . VAL A 1 117 ? -9.995 -2.569 -3.627 1.00 92.25 117 VAL A C 1
ATOM 847 O O . VAL A 1 117 ? -10.106 -3.755 -3.329 1.00 92.25 117 VAL A O 1
ATOM 850 N N . GLU A 1 118 ? -9.855 -2.140 -4.878 1.00 91.44 118 GLU A N 1
ATOM 851 C CA . GLU A 1 118 ? -9.697 -3.026 -6.031 1.00 91.44 118 GLU A CA 1
ATOM 852 C C . GLU A 1 118 ? -8.205 -3.344 -6.235 1.00 91.44 118 GLU A C 1
ATOM 854 O O . GLU A 1 118 ? -7.361 -2.445 -6.333 1.00 91.44 118 GLU A O 1
ATOM 859 N N . CYS A 1 119 ? -7.869 -4.637 -6.231 1.00 89.25 119 CYS A N 1
ATOM 860 C CA . CYS A 1 119 ? -6.496 -5.126 -6.416 1.00 89.25 119 CY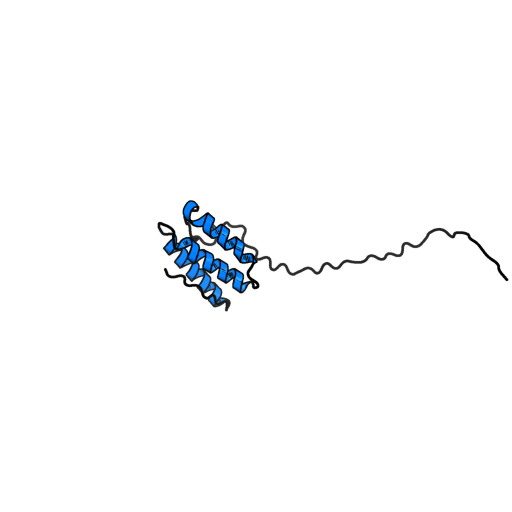S A CA 1
ATOM 861 C C . CYS A 1 119 ? -6.190 -5.519 -7.868 1.00 89.25 119 CYS A C 1
ATOM 863 O O . CYS A 1 119 ? -5.021 -5.596 -8.250 1.00 89.25 119 CYS A O 1
ATOM 865 N N . SER A 1 120 ? -7.231 -5.793 -8.655 1.00 76.00 120 SER A N 1
ATOM 866 C CA . SER A 1 120 ? -7.155 -6.136 -10.071 1.00 76.00 120 SER A CA 1
ATOM 867 C C . SER A 1 120 ? -7.129 -4.866 -10.917 1.00 76.00 120 SER A C 1
ATOM 869 O O . SER A 1 120 ? -7.989 -4.003 -10.745 1.00 76.00 120 SER A O 1
ATOM 871 N N . MET A 1 121 ? -6.152 -4.782 -11.816 1.00 59.34 121 MET A N 1
ATOM 872 C CA . MET A 1 121 ? -6.030 -3.759 -12.857 1.00 59.34 121 MET A CA 1
ATOM 873 C C . MET A 1 121 ? -6.308 -4.378 -14.218 1.00 59.34 121 MET A C 1
ATOM 875 O O . MET A 1 121 ? -5.842 -5.524 -14.422 1.00 59.34 121 MET A O 1
#

pLDDT: mean 76.22, std 19.39, range [38.44, 95.62]

Sequence (121 aa):
MRASSSCVAAAALLWGLGAQVQQAAAQPALAPTLSRQPLDKVYPDFVHCDPAETQGCFARCTASVPEQKTARARICMMVRCISSCTAPTSRGCPAAGTRACEQILRVLAKEDVTCAVECSM

Secondary structure (DSSP, 8-state):
-----------------------------------SS-HHHH-TT-----HHHHHHHHHHHHHTGGG-SSHHHHHHHHHHHHHHHHTT-STTHHHHHHHHHHHHHHHHHHTT---------

Foldseek 3Di:
DDDDDDDDDDDDDDPPPPPPPPPPPPDPPPPPPPDPDDPCVVCVLPQDDDCVQQVVLLVVQLVCLVVDPDPLSSLLSNLQSLQVRQCVGDDCSLVSSLVVSVVSQVVCVVVVRDHPHDSDD